Protein AF-A0A1T0CQS7-F1 (afdb_monomer)

Structure (mmCIF, N/CA/C/O backbone):
data_AF-A0A1T0CQS7-F1
#
_entry.id   AF-A0A1T0CQS7-F1
#
loop_
_atom_site.group_PDB
_atom_site.id
_atom_site.type_symbol
_atom_site.label_atom_id
_atom_site.label_alt_id
_atom_site.label_comp_id
_atom_site.label_asym_id
_atom_site.label_entity_id
_atom_site.label_seq_id
_atom_site.pdbx_PDB_ins_code
_atom_site.Cartn_x
_atom_site.Cartn_y
_atom_site.Cartn_z
_atom_site.occupancy
_atom_site.B_iso_or_equiv
_atom_site.auth_seq_id
_atom_site.auth_comp_id
_atom_site.auth_asym_id
_atom_site.auth_atom_id
_atom_site.pdbx_PDB_model_num
ATOM 1 N N . MET A 1 1 ? 17.180 56.622 26.243 1.00 30.94 1 MET A N 1
ATOM 2 C CA . MET A 1 1 ? 15.740 56.431 26.527 1.00 30.94 1 MET A CA 1
ATOM 3 C C . MET A 1 1 ? 15.213 55.337 25.610 1.00 30.94 1 MET A C 1
ATOM 5 O O . MET A 1 1 ? 15.370 55.521 24.417 1.00 30.94 1 MET A O 1
ATOM 9 N N . LYS A 1 2 ? 14.578 54.297 26.194 1.00 28.91 2 LYS A N 1
ATOM 10 C CA . LYS A 1 2 ? 13.523 53.414 25.623 1.00 28.91 2 LYS A CA 1
ATOM 11 C C . LYS A 1 2 ? 13.905 52.552 24.388 1.00 28.91 2 LYS A C 1
ATOM 13 O O . LYS A 1 2 ? 14.433 53.080 23.432 1.00 28.91 2 LYS A O 1
ATOM 18 N N . THR A 1 3 ? 13.647 51.244 24.267 1.00 33.41 3 THR A N 1
ATOM 19 C CA . THR A 1 3 ? 12.949 50.231 25.087 1.00 33.41 3 THR A CA 1
ATOM 20 C C . THR A 1 3 ? 13.162 48.838 24.440 1.00 33.41 3 THR A C 1
ATOM 22 O O . THR A 1 3 ? 13.067 48.724 23.226 1.00 33.41 3 THR A O 1
ATOM 25 N N . THR A 1 4 ? 13.363 47.809 25.275 1.00 38.19 4 THR A N 1
ATOM 26 C CA . THR A 1 4 ? 12.665 46.496 25.262 1.00 38.19 4 THR A CA 1
ATOM 27 C C . THR A 1 4 ? 13.021 45.366 24.267 1.00 38.19 4 THR A C 1
ATOM 29 O O . THR A 1 4 ? 12.497 45.259 23.167 1.00 38.19 4 THR A O 1
ATOM 32 N N . LEU A 1 5 ? 13.827 44.438 24.801 1.00 37.03 5 LEU A N 1
ATOM 33 C CA . LEU A 1 5 ? 13.727 42.964 24.843 1.00 37.03 5 LEU A CA 1
ATO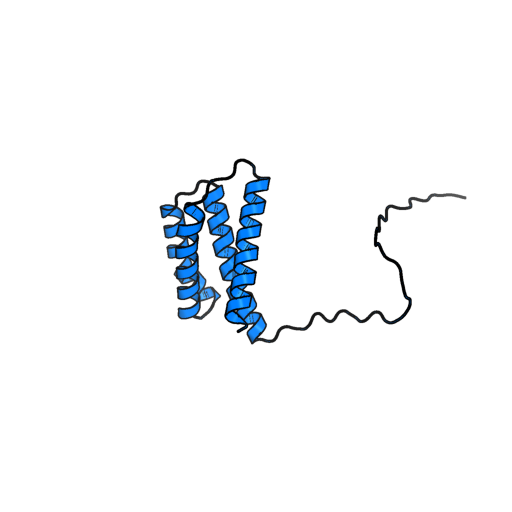M 34 C C . LEU A 1 5 ? 12.395 42.305 24.393 1.00 37.03 5 LEU A C 1
ATOM 36 O O . LEU A 1 5 ? 11.346 42.612 24.952 1.00 37.03 5 LEU A O 1
ATOM 40 N N . LYS A 1 6 ? 12.463 41.237 23.583 1.00 37.97 6 LYS A N 1
ATOM 41 C CA . LYS A 1 6 ? 11.851 39.939 23.947 1.00 37.97 6 LYS A CA 1
ATOM 42 C C . LYS A 1 6 ? 12.552 38.771 23.248 1.00 37.97 6 LYS A C 1
ATOM 44 O O . LYS A 1 6 ? 12.331 38.433 22.094 1.00 37.97 6 LYS A O 1
ATOM 49 N N . THR A 1 7 ? 13.455 38.239 24.044 1.00 38.16 7 THR A N 1
ATOM 50 C CA . THR A 1 7 ? 14.316 37.078 23.924 1.00 38.16 7 THR A CA 1
ATOM 51 C C . THR A 1 7 ? 13.539 35.760 24.048 1.00 38.16 7 THR A C 1
ATOM 53 O O . THR A 1 7 ? 12.594 35.685 24.827 1.00 38.16 7 THR A O 1
ATOM 56 N N . LEU A 1 8 ? 14.068 34.738 23.361 1.00 40.66 8 LEU A N 1
ATOM 57 C CA . LEU A 1 8 ? 14.044 33.296 23.658 1.00 40.66 8 LEU A CA 1
ATOM 58 C C . LEU A 1 8 ? 12.722 32.515 23.586 1.00 40.66 8 LEU A C 1
ATOM 60 O O . LEU A 1 8 ? 11.831 32.693 24.405 1.00 40.66 8 LEU A O 1
ATOM 64 N N . LEU A 1 9 ? 12.749 31.449 22.781 1.00 36.59 9 LEU A N 1
ATOM 65 C CA . LEU A 1 9 ? 12.962 30.105 23.334 1.00 36.59 9 LEU A CA 1
ATOM 66 C C . LEU A 1 9 ? 13.579 29.194 22.266 1.00 36.59 9 LEU A C 1
ATOM 68 O O . LEU A 1 9 ? 12.904 28.627 21.415 1.00 36.59 9 LEU A O 1
ATOM 72 N N . ALA A 1 10 ? 14.905 29.085 22.331 1.00 46.62 10 ALA A N 1
ATOM 73 C CA . ALA A 1 10 ? 15.613 27.905 21.879 1.00 46.62 10 ALA A CA 1
ATOM 74 C C . ALA A 1 10 ? 15.432 26.823 22.951 1.00 46.62 10 ALA A C 1
ATOM 76 O O . ALA A 1 10 ? 15.628 27.083 24.140 1.00 46.62 10 ALA A O 1
ATOM 77 N N . THR A 1 11 ? 15.098 25.607 22.540 1.00 39.12 11 THR A N 1
ATOM 78 C CA . THR A 1 11 ? 15.343 24.415 23.356 1.00 39.12 11 THR A CA 1
ATOM 79 C C . THR A 1 11 ? 15.997 23.375 22.466 1.00 39.12 11 THR A C 1
ATOM 81 O O . THR A 1 11 ? 15.398 22.413 22.009 1.00 39.12 11 THR A O 1
ATOM 84 N N . THR A 1 12 ? 17.268 23.631 22.180 1.00 43.56 12 THR A N 1
ATOM 85 C CA . THR A 1 12 ? 18.241 22.598 21.852 1.00 43.56 12 THR A CA 1
ATOM 86 C C . THR A 1 12 ? 18.427 21.696 23.066 1.00 43.56 12 THR A C 1
ATOM 88 O O . THR A 1 12 ? 18.849 22.177 24.117 1.00 43.56 12 THR A O 1
ATOM 91 N N . VAL A 1 13 ? 18.213 20.394 22.900 1.00 38.59 13 VAL A N 1
ATOM 92 C CA . VAL A 1 13 ? 18.960 19.379 23.652 1.00 38.59 13 VAL A CA 1
ATOM 93 C C . VAL A 1 13 ? 19.549 18.408 22.637 1.00 38.59 13 VAL A C 1
ATOM 95 O O . VAL A 1 13 ? 18.974 17.383 22.296 1.00 38.59 13 VAL A O 1
ATOM 98 N N . LEU A 1 14 ? 20.719 18.794 22.131 1.00 44.16 14 LEU A N 1
ATOM 99 C CA . LEU A 1 14 ? 21.753 17.864 21.705 1.00 44.16 14 LEU A CA 1
ATOM 100 C C . LEU A 1 14 ? 22.452 17.381 22.983 1.00 44.16 14 LEU A C 1
ATOM 102 O O . LEU A 1 14 ? 23.146 18.158 23.635 1.00 44.16 14 LEU A O 1
ATOM 106 N N . GLY A 1 15 ? 22.288 16.113 23.347 1.00 41.41 15 GLY A N 1
ATOM 107 C CA . GLY A 1 15 ? 23.408 15.359 23.912 1.00 41.41 15 GLY A CA 1
ATOM 108 C C . GLY A 1 15 ? 24.097 14.714 22.710 1.00 41.41 15 GLY A C 1
ATOM 109 O O . GLY A 1 15 ? 23.414 14.126 21.886 1.00 41.41 15 GLY A O 1
ATOM 110 N N . ILE A 1 16 ? 25.400 14.801 22.477 1.00 42.50 16 ILE A N 1
ATOM 111 C CA . ILE A 1 16 ? 26.530 14.909 23.390 1.00 42.50 16 ILE A CA 1
ATOM 112 C C . ILE A 1 16 ? 27.567 15.795 22.687 1.00 42.50 16 ILE A C 1
ATOM 114 O O . ILE A 1 16 ? 27.884 15.591 21.517 1.00 42.50 16 ILE A O 1
ATOM 118 N N . ALA A 1 17 ? 28.079 16.795 23.398 1.00 45.22 17 ALA A N 1
ATOM 119 C CA . ALA A 1 17 ? 29.182 17.623 22.940 1.00 45.22 17 ALA A CA 1
ATOM 120 C C . ALA A 1 17 ? 30.496 16.828 22.966 1.00 45.22 17 ALA A C 1
ATOM 122 O O . ALA A 1 17 ? 30.828 16.214 23.979 1.00 45.22 17 ALA A O 1
ATOM 123 N N . GLY A 1 18 ? 31.277 16.908 21.891 1.00 35.69 18 GLY A N 1
ATOM 124 C CA . GLY A 1 18 ? 32.667 16.468 21.910 1.00 35.69 18 GLY A CA 1
ATOM 125 C C . GLY A 1 18 ? 33.340 16.559 20.546 1.00 35.69 18 GLY A C 1
ATOM 126 O O . GLY A 1 18 ? 33.096 15.710 19.703 1.00 35.69 18 GLY A O 1
ATOM 127 N N . LEU A 1 19 ? 34.247 17.537 20.412 1.00 39.00 19 LEU A N 1
ATOM 128 C CA . LEU A 1 19 ? 35.201 17.773 19.308 1.00 39.00 19 LEU A CA 1
ATOM 129 C C . LEU A 1 19 ? 34.584 18.486 18.084 1.00 39.00 19 LEU A C 1
ATOM 131 O O . LEU A 1 19 ? 33.992 17.883 17.206 1.00 39.00 19 LEU A O 1
ATOM 135 N N . ALA A 1 20 ? 34.501 19.816 18.090 1.00 36.16 20 ALA A N 1
ATOM 136 C CA . ALA A 1 20 ? 35.574 20.744 17.709 1.00 36.16 20 ALA A CA 1
ATOM 137 C C . ALA A 1 20 ?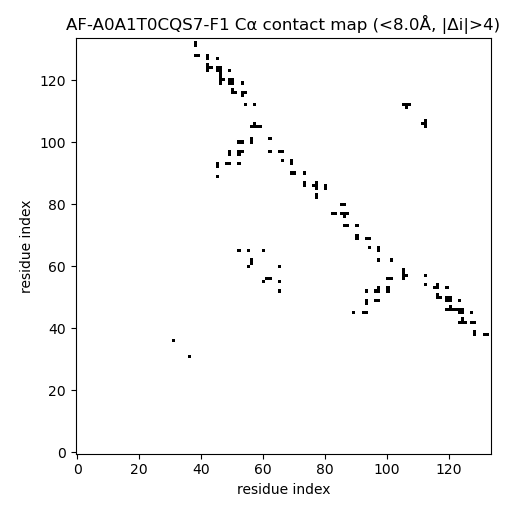 35.966 20.671 16.217 1.00 36.16 20 ALA A C 1
ATOM 139 O O . ALA A 1 20 ? 36.704 19.788 15.806 1.00 36.16 20 ALA A O 1
ATOM 140 N N . GLN A 1 21 ? 35.556 21.725 15.498 1.00 38.19 21 GLN A N 1
ATOM 141 C CA . GLN A 1 21 ? 36.140 22.279 14.269 1.00 38.19 21 GLN A CA 1
ATOM 142 C C . GLN A 1 21 ? 36.107 21.414 13.001 1.00 38.19 21 GLN A C 1
ATOM 144 O O . GLN A 1 21 ? 36.881 20.480 12.853 1.00 38.19 21 GLN A O 1
ATOM 149 N N . ALA A 1 22 ? 35.320 21.858 12.020 1.00 36.22 22 ALA A N 1
ATOM 150 C CA . ALA A 1 22 ? 35.795 22.302 10.702 1.00 36.22 22 ALA A CA 1
ATOM 151 C C . ALA A 1 22 ? 34.682 22.135 9.664 1.00 36.22 22 ALA A C 1
ATOM 153 O O . ALA A 1 22 ? 34.073 21.080 9.565 1.00 36.22 22 ALA A O 1
ATOM 154 N N . ASN A 1 23 ? 34.495 23.187 8.868 1.00 37.66 23 ASN A N 1
ATOM 155 C CA . ASN A 1 23 ? 33.702 23.240 7.647 1.00 37.66 23 ASN A CA 1
ATOM 156 C C . ASN A 1 23 ? 32.233 22.826 7.766 1.00 37.66 23 ASN A C 1
ATOM 158 O O . ASN A 1 23 ? 31.875 21.655 7.829 1.00 37.66 23 ASN A O 1
ATOM 162 N N . THR A 1 24 ? 31.372 23.827 7.600 1.00 41.50 24 THR A N 1
ATOM 163 C CA . THR A 1 24 ? 30.113 23.680 6.873 1.00 41.50 24 THR A CA 1
ATOM 164 C C . THR A 1 24 ? 30.403 23.019 5.523 1.00 41.50 24 THR A C 1
ATOM 166 O O . THR A 1 24 ? 30.610 23.689 4.512 1.00 41.50 24 THR A O 1
ATOM 169 N N . THR A 1 25 ? 30.477 21.692 5.502 1.00 40.59 25 THR A N 1
ATOM 170 C CA . THR A 1 25 ? 30.204 20.936 4.295 1.00 40.59 25 THR A CA 1
ATOM 171 C C . THR A 1 25 ? 28.733 21.195 4.046 1.00 40.59 25 THR A C 1
ATOM 173 O O . THR A 1 25 ? 27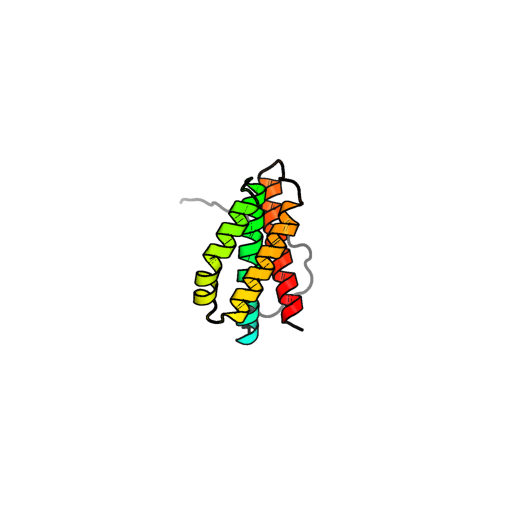.880 20.806 4.842 1.00 40.59 25 THR A O 1
ATOM 176 N N . ALA A 1 26 ? 28.443 21.945 2.984 1.00 46.69 26 ALA A N 1
ATOM 177 C CA . ALA A 1 26 ? 27.148 21.848 2.348 1.00 46.69 26 ALA A CA 1
ATOM 178 C C . ALA A 1 26 ? 26.861 20.350 2.237 1.00 46.69 26 ALA A C 1
ATOM 180 O O . ALA A 1 26 ? 27.625 19.623 1.602 1.00 46.69 26 ALA A O 1
ATOM 181 N N . THR A 1 27 ? 25.841 19.872 2.941 1.00 42.25 27 THR A N 1
ATOM 182 C CA . THR A 1 27 ? 25.289 18.547 2.708 1.00 42.25 27 THR A CA 1
ATOM 183 C C . THR A 1 27 ? 24.715 18.585 1.302 1.00 42.25 27 THR A C 1
ATOM 185 O O . THR A 1 27 ? 23.537 18.870 1.112 1.00 42.25 27 THR A O 1
ATOM 188 N N . THR A 1 28 ? 25.566 18.377 0.299 1.00 43.44 28 THR A N 1
ATOM 189 C CA . THR A 1 28 ? 25.151 17.861 -0.996 1.00 43.44 28 THR A CA 1
ATOM 190 C C . THR A 1 28 ? 24.524 16.518 -0.678 1.00 43.44 28 THR A C 1
ATOM 192 O O . THR A 1 28 ? 25.236 15.531 -0.481 1.00 43.44 28 THR A O 1
ATOM 195 N N . GLN A 1 29 ? 23.198 16.496 -0.512 1.00 49.44 29 GLN A N 1
ATOM 196 C CA . GLN A 1 29 ? 22.467 15.246 -0.637 1.00 49.44 29 GLN A CA 1
ATOM 197 C C . GLN A 1 29 ? 22.942 14.618 -1.950 1.00 49.44 29 GLN A C 1
ATOM 199 O O . GLN A 1 29 ? 22.993 15.333 -2.955 1.00 49.44 29 GLN A O 1
ATOM 204 N N . PRO A 1 30 ? 23.390 13.353 -1.938 1.00 58.22 30 PRO A N 1
ATOM 205 C CA . PRO A 1 30 ? 23.794 12.699 -3.167 1.00 58.22 30 PRO A CA 1
ATOM 206 C C . PRO A 1 30 ? 22.631 12.782 -4.155 1.00 58.22 30 PRO A C 1
ATOM 208 O O . PRO A 1 30 ? 21.506 12.398 -3.833 1.00 58.22 30 PRO A O 1
ATOM 211 N N . GLU A 1 31 ? 22.900 13.358 -5.323 1.00 76.38 31 GLU A N 1
ATOM 212 C CA . GLU A 1 31 ? 21.928 13.436 -6.404 1.00 76.38 31 GLU A CA 1
ATOM 213 C C . GLU A 1 31 ? 21.701 12.011 -6.919 1.00 76.38 31 GLU A C 1
ATOM 215 O O . GLU A 1 31 ? 22.658 11.292 -7.217 1.00 76.38 31 GLU A O 1
ATOM 220 N N . LEU A 1 32 ? 20.441 11.571 -6.933 1.00 79.75 32 LEU A N 1
ATOM 221 C CA . LEU A 1 32 ? 20.085 10.228 -7.380 1.00 79.75 32 LEU A CA 1
ATOM 222 C C . LEU A 1 32 ? 20.370 10.087 -8.877 1.00 79.75 32 LEU A C 1
ATOM 224 O O . LEU A 1 32 ? 20.063 10.995 -9.653 1.00 79.75 32 LEU A O 1
ATOM 228 N N . THR A 1 33 ? 20.890 8.932 -9.291 1.00 88.62 33 THR A N 1
ATOM 229 C CA . THR A 1 33 ? 20.987 8.583 -10.716 1.00 88.62 33 THR A CA 1
ATOM 230 C C . THR A 1 33 ? 19.593 8.495 -11.345 1.00 88.62 33 THR A C 1
ATOM 232 O O . THR A 1 33 ? 18.605 8.295 -10.639 1.00 88.62 33 THR A O 1
ATOM 235 N N . GLU A 1 34 ? 19.488 8.601 -12.673 1.00 86.56 34 GLU A N 1
ATOM 236 C CA . GLU A 1 34 ? 18.202 8.439 -13.379 1.00 86.56 34 GLU A CA 1
ATOM 237 C C . GLU A 1 34 ? 17.513 7.114 -13.016 1.00 86.56 34 GLU A C 1
ATOM 239 O O . GLU A 1 34 ? 16.316 7.077 -12.745 1.00 86.56 34 GLU A O 1
ATOM 244 N N . GLU A 1 35 ? 18.287 6.033 -12.917 1.00 86.75 35 GLU A N 1
ATOM 245 C CA . GLU A 1 35 ? 17.805 4.720 -12.487 1.00 86.75 35 GLU A CA 1
ATOM 246 C C . GLU A 1 35 ? 17.255 4.742 -11.053 1.00 86.75 35 GLU A C 1
ATOM 248 O O . GLU A 1 35 ? 16.155 4.253 -10.800 1.00 86.75 35 GLU A O 1
ATOM 253 N N . GLN A 1 36 ? 17.968 5.375 -10.117 1.00 87.25 36 GLN A N 1
ATOM 254 C CA . GLN A 1 36 ? 17.508 5.522 -8.735 1.00 87.25 36 GLN A CA 1
ATOM 255 C C . GLN A 1 36 ? 16.246 6.388 -8.633 1.00 87.25 36 GLN A C 1
ATOM 257 O O . GLN A 1 36 ? 15.389 6.113 -7.795 1.00 87.25 36 GLN A O 1
ATOM 262 N N . GLN A 1 37 ? 16.103 7.405 -9.487 1.00 86.88 37 GLN A N 1
ATOM 263 C CA . GLN A 1 37 ? 14.891 8.224 -9.559 1.00 86.88 37 GLN A CA 1
ATOM 264 C C . GLN A 1 37 ? 13.699 7.412 -10.077 1.00 86.88 37 GLN A C 1
ATOM 266 O O . GLN A 1 37 ? 12.607 7.513 -9.518 1.00 86.88 37 GLN A O 1
ATOM 271 N N . VAL A 1 38 ? 13.903 6.565 -11.092 1.00 87.69 38 VAL A N 1
ATOM 272 C CA . VAL A 1 38 ? 12.858 5.664 -11.604 1.00 87.69 38 VAL A CA 1
ATOM 273 C C . VAL A 1 38 ? 12.436 4.652 -10.539 1.00 87.69 38 VAL A C 1
ATOM 275 O O . VAL A 1 38 ? 11.240 4.492 -10.297 1.00 87.69 38 VAL A O 1
ATOM 278 N N . ILE A 1 39 ? 13.393 4.009 -9.860 1.00 89.69 39 ILE A N 1
ATOM 279 C CA . ILE A 1 39 ? 13.105 3.076 -8.760 1.00 89.69 39 ILE A CA 1
ATOM 280 C C . ILE A 1 39 ? 12.318 3.786 -7.654 1.00 89.69 39 ILE A C 1
ATOM 282 O O . ILE A 1 39 ? 11.284 3.280 -7.217 1.00 89.69 39 ILE A O 1
ATOM 286 N N . ALA A 1 40 ? 12.757 4.977 -7.238 1.00 89.88 40 ALA A N 1
ATOM 287 C CA . ALA A 1 40 ? 12.063 5.759 -6.221 1.00 89.88 40 ALA A CA 1
ATOM 288 C C . ALA A 1 40 ? 10.625 6.099 -6.642 1.00 89.88 40 ALA A C 1
ATOM 290 O O . ALA A 1 40 ? 9.715 5.923 -5.840 1.00 89.88 40 ALA A O 1
ATOM 291 N N . ALA A 1 41 ? 10.398 6.509 -7.894 1.00 90.56 41 ALA A N 1
ATOM 292 C CA . ALA A 1 41 ? 9.064 6.830 -8.404 1.00 90.56 41 ALA A CA 1
ATOM 293 C C . ALA A 1 41 ? 8.131 5.604 -8.451 1.00 90.56 41 ALA A C 1
ATOM 295 O O . ALA A 1 41 ? 6.958 5.698 -8.079 1.00 90.56 41 ALA A O 1
ATOM 296 N N . ILE A 1 42 ? 8.647 4.442 -8.866 1.00 92.81 42 ILE A N 1
ATOM 297 C CA . ILE A 1 42 ? 7.898 3.175 -8.857 1.00 92.81 42 ILE A CA 1
ATOM 298 C C . ILE A 1 42 ? 7.522 2.795 -7.422 1.00 92.81 42 ILE A C 1
ATOM 300 O O . ILE A 1 42 ? 6.366 2.455 -7.149 1.00 92.81 42 ILE A O 1
ATOM 304 N N . CYS A 1 43 ? 8.476 2.872 -6.495 1.00 95.50 43 CYS A N 1
ATOM 305 C CA . CYS A 1 43 ? 8.246 2.509 -5.103 1.00 95.50 43 CYS A CA 1
ATOM 306 C C . CYS A 1 43 ? 7.326 3.486 -4.375 1.00 95.50 43 CYS A C 1
ATOM 308 O O . CYS A 1 43 ? 6.483 3.040 -3.599 1.00 95.50 43 CYS A O 1
ATOM 310 N N . ASP A 1 44 ? 7.428 4.782 -4.662 1.00 95.38 44 ASP A N 1
ATOM 311 C CA . ASP A 1 44 ? 6.530 5.807 -4.129 1.00 95.38 44 ASP A CA 1
ATOM 312 C C . ASP A 1 44 ? 5.096 5.573 -4.603 1.00 95.38 44 ASP A C 1
ATOM 314 O O . ASP A 1 44 ? 4.183 5.437 -3.791 1.00 95.38 44 ASP A O 1
ATOM 318 N N . THR A 1 45 ? 4.909 5.363 -5.909 1.00 95.31 45 THR A N 1
ATOM 319 C CA . THR A 1 45 ? 3.599 5.029 -6.480 1.00 95.31 45 THR A CA 1
ATOM 320 C C . THR A 1 45 ? 3.018 3.783 -5.809 1.00 95.31 45 THR A C 1
ATOM 322 O O . THR A 1 45 ? 1.882 3.792 -5.329 1.00 95.31 45 THR A O 1
ATOM 325 N N . THR A 1 46 ? 3.815 2.717 -5.700 1.00 96.62 46 THR A N 1
ATOM 326 C CA . THR A 1 46 ? 3.400 1.452 -5.077 1.00 96.62 46 THR A CA 1
ATOM 327 C C . THR A 1 46 ? 2.984 1.651 -3.615 1.00 96.62 46 THR A C 1
ATOM 329 O O . THR A 1 46 ? 1.930 1.154 -3.197 1.00 96.62 46 THR A O 1
ATOM 332 N N . ALA A 1 47 ? 3.766 2.414 -2.849 1.00 97.88 47 ALA A N 1
ATOM 333 C CA . ALA A 1 47 ? 3.498 2.738 -1.454 1.00 97.88 47 ALA A CA 1
ATOM 334 C C . ALA A 1 47 ? 2.239 3.593 -1.283 1.00 97.88 47 ALA A C 1
ATOM 336 O O . ALA A 1 47 ? 1.397 3.264 -0.447 1.00 97.88 47 ALA A O 1
ATOM 337 N N . MET A 1 48 ? 2.062 4.627 -2.109 1.00 95.75 48 MET A N 1
ATOM 338 C CA . MET A 1 48 ? 0.882 5.491 -2.091 1.00 95.75 48 MET A CA 1
ATOM 339 C C . MET A 1 48 ? -0.406 4.698 -2.307 1.00 95.75 48 MET A C 1
ATOM 341 O O . MET A 1 48 ? -1.346 4.831 -1.523 1.00 95.75 48 MET A O 1
ATOM 345 N N . GLY A 1 49 ? -0.455 3.835 -3.326 1.00 96.75 49 GLY A N 1
ATOM 346 C CA . GLY A 1 49 ? -1.645 3.017 -3.567 1.00 96.75 49 GLY A CA 1
ATOM 347 C C . GLY A 1 49 ? -1.933 2.053 -2.414 1.00 96.75 49 GLY A C 1
ATOM 348 O O . GLY A 1 49 ? -3.082 1.902 -2.004 1.00 96.75 49 GLY A O 1
ATOM 349 N N . THR A 1 50 ? -0.894 1.480 -1.805 1.00 98.25 50 THR A N 1
ATOM 350 C CA . THR A 1 50 ? -1.039 0.572 -0.655 1.00 98.25 50 THR A CA 1
ATOM 351 C C . THR A 1 50 ? -1.517 1.305 0.605 1.00 98.25 50 THR A C 1
ATOM 353 O O . THR A 1 50 ? -2.404 0.820 1.310 1.00 98.25 50 THR A O 1
ATOM 356 N N . ALA A 1 51 ? -1.012 2.513 0.859 1.00 98.25 51 ALA A N 1
ATOM 357 C CA . ALA A 1 51 ? -1.487 3.380 1.935 1.00 98.25 51 ALA A CA 1
ATOM 358 C C . ALA A 1 51 ? -2.940 3.838 1.708 1.00 98.25 51 ALA A C 1
ATOM 360 O O . ALA A 1 51 ? -3.734 3.893 2.650 1.00 98.25 51 ALA A O 1
ATOM 361 N N . MET A 1 52 ? -3.331 4.108 0.460 1.00 97.62 52 MET A N 1
ATOM 362 C CA . MET A 1 52 ? -4.718 4.425 0.113 1.00 97.62 5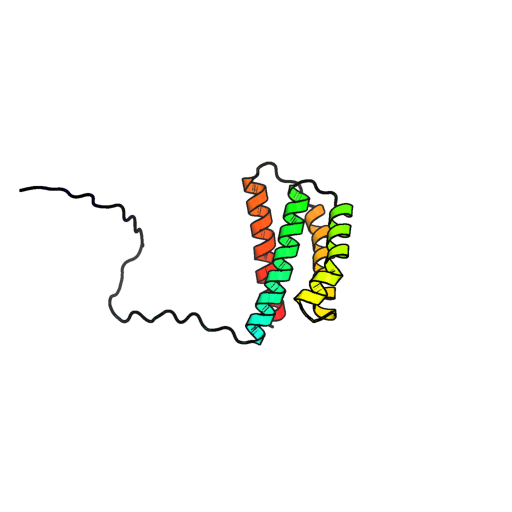2 MET A CA 1
ATOM 363 C C . MET A 1 52 ? -5.646 3.229 0.367 1.00 97.62 52 MET A C 1
ATOM 365 O O . MET A 1 52 ? -6.723 3.402 0.932 1.00 97.62 52 MET A O 1
ATOM 369 N N . ILE A 1 53 ? -5.210 2.008 0.043 1.00 98.62 53 ILE A N 1
ATOM 370 C CA . ILE A 1 53 ? -5.936 0.770 0.372 1.00 98.62 53 ILE A CA 1
ATOM 371 C C . ILE A 1 53 ? -6.101 0.607 1.883 1.00 98.62 53 ILE A C 1
ATOM 373 O O . ILE A 1 53 ? -7.210 0.350 2.353 1.00 98.62 53 ILE A O 1
ATOM 377 N N . ALA A 1 54 ? -5.030 0.810 2.654 1.00 98.50 54 ALA A N 1
ATOM 378 C CA . ALA A 1 54 ? -5.099 0.804 4.113 1.00 98.50 54 ALA A CA 1
ATOM 379 C C . ALA A 1 54 ? -6.087 1.857 4.635 1.00 98.50 54 ALA A C 1
ATOM 381 O O . ALA A 1 54 ? -6.881 1.568 5.526 1.00 98.50 54 ALA A O 1
ATOM 382 N N . THR A 1 55 ? -6.091 3.053 4.045 1.00 98.50 55 THR A N 1
ATOM 383 C CA . THR A 1 55 ? -7.014 4.136 4.409 1.00 98.50 55 THR A CA 1
ATOM 384 C C . THR A 1 55 ? -8.468 3.754 4.136 1.00 98.50 55 THR A C 1
ATOM 386 O O . THR A 1 55 ? -9.320 3.944 5.005 1.00 98.50 55 THR A O 1
ATOM 389 N N . MET A 1 56 ? -8.757 3.185 2.963 1.00 98.44 56 MET A N 1
ATOM 390 C CA . MET A 1 56 ? -10.093 2.707 2.594 1.00 98.44 56 MET A CA 1
ATOM 391 C C . MET A 1 56 ? -10.591 1.635 3.566 1.00 98.44 56 MET A C 1
ATOM 393 O O . MET A 1 56 ? -11.690 1.772 4.110 1.00 98.44 56 MET A O 1
ATOM 397 N N . HIS A 1 57 ? -9.756 0.637 3.872 1.00 98.50 57 HIS A N 1
ATOM 398 C CA . HIS A 1 57 ? -10.088 -0.408 4.844 1.00 98.50 57 HIS A CA 1
ATOM 399 C C . HIS A 1 57 ? -10.374 0.171 6.234 1.00 98.50 57 HIS A C 1
ATOM 401 O O . HIS A 1 57 ? -11.438 -0.061 6.802 1.00 98.50 57 HIS A O 1
ATOM 407 N N . GLN A 1 58 ? -9.478 1.013 6.759 1.00 98.50 58 GLN A N 1
ATOM 408 C CA . GLN A 1 58 ? -9.643 1.647 8.076 1.00 98.50 58 GLN A CA 1
ATOM 409 C C . GLN A 1 58 ? -10.835 2.627 8.144 1.00 98.50 58 GLN A C 1
ATOM 411 O O . GLN A 1 58 ? -11.298 2.982 9.238 1.00 98.50 58 GLN A O 1
ATOM 416 N N . SER A 1 59 ? -11.357 3.043 6.986 1.00 97.62 59 SER A N 1
ATOM 417 C CA . SER A 1 59 ? -12.572 3.856 6.840 1.00 97.62 59 SER A CA 1
ATOM 418 C C . SER A 1 59 ? -13.845 3.021 6.643 1.00 97.62 59 SER A C 1
ATOM 420 O O . SER A 1 59 ? -14.931 3.589 6.564 1.00 97.62 59 SER A O 1
ATOM 422 N N . GLY A 1 60 ? -13.737 1.690 6.589 1.00 96.88 60 GLY A N 1
ATOM 423 C CA . GLY A 1 60 ? -14.872 0.781 6.418 1.00 96.88 60 GLY A CA 1
ATOM 424 C C . GLY A 1 60 ? -15.391 0.675 4.983 1.00 96.88 60 GLY A C 1
ATOM 425 O O . GLY A 1 60 ? -16.534 0.275 4.788 1.00 96.88 60 GLY A O 1
ATOM 426 N N . VAL A 1 61 ? -14.586 1.041 3.981 1.00 98.06 61 VAL A N 1
ATOM 427 C CA . VAL A 1 61 ? -14.926 0.813 2.569 1.00 98.06 61 VAL A CA 1
ATOM 428 C C . VAL A 1 61 ? -14.839 -0.680 2.270 1.00 98.06 61 VAL A C 1
ATOM 430 O O . VAL A 1 61 ? -13.853 -1.322 2.622 1.00 98.06 61 VAL A O 1
ATOM 433 N N . ASP A 1 62 ? -15.841 -1.237 1.591 1.00 97.44 62 ASP A N 1
ATOM 434 C CA . ASP A 1 62 ? -15.893 -2.664 1.271 1.00 97.44 62 ASP A CA 1
ATOM 435 C C . ASP A 1 62 ? -14.754 -3.123 0.349 1.00 97.44 62 ASP A C 1
ATOM 437 O O . ASP A 1 62 ? -14.392 -2.450 -0.618 1.00 97.44 62 ASP A O 1
ATOM 441 N N . LYS A 1 63 ? -14.264 -4.352 0.575 1.00 97.44 63 LYS A N 1
ATOM 442 C CA . LYS A 1 63 ? -13.186 -4.969 -0.222 1.00 97.44 63 LYS A CA 1
ATOM 443 C C . LYS A 1 63 ?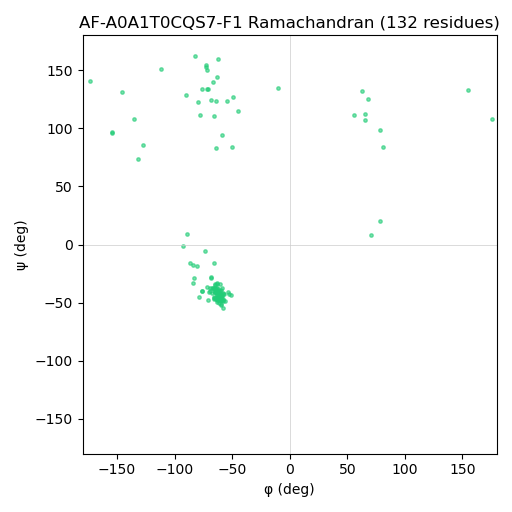 -13.480 -4.946 -1.723 1.00 97.44 63 LYS A C 1
ATOM 445 O O . LYS A 1 63 ? -12.597 -4.687 -2.536 1.00 97.44 63 LYS A O 1
ATOM 450 N N . SER A 1 64 ? -14.720 -5.258 -2.099 1.00 97.75 64 SER A N 1
ATOM 451 C CA . SER A 1 64 ? -15.155 -5.290 -3.498 1.00 97.75 64 SER A CA 1
ATOM 452 C C . SER A 1 64 ? -15.166 -3.901 -4.135 1.00 97.75 64 SER A C 1
ATOM 454 O O . SER A 1 64 ? -14.786 -3.786 -5.298 1.00 97.75 64 SER A O 1
ATOM 456 N N . ALA A 1 65 ? -15.554 -2.864 -3.387 1.00 97.69 65 ALA A N 1
ATOM 457 C CA . ALA A 1 65 ? -15.521 -1.479 -3.851 1.00 97.69 65 ALA A CA 1
ATOM 458 C C . ALA A 1 65 ? -14.075 -1.020 -4.073 1.00 97.69 65 ALA A C 1
ATOM 460 O O . ALA A 1 65 ? -13.737 -0.558 -5.157 1.00 97.69 65 ALA A O 1
ATOM 461 N N . THR A 1 66 ? -13.184 -1.288 -3.119 1.00 97.69 66 THR A N 1
ATOM 462 C CA . THR A 1 66 ? -11.756 -0.978 -3.262 1.00 97.69 66 THR A CA 1
ATOM 463 C C . THR A 1 66 ? -11.095 -1.703 -4.439 1.00 97.69 66 THR A C 1
ATOM 465 O O . THR A 1 66 ? -10.306 -1.103 -5.167 1.00 97.69 66 THR A O 1
ATOM 468 N N . LEU A 1 67 ? -11.429 -2.976 -4.687 1.00 97.12 67 LEU A N 1
ATOM 469 C CA . LEU A 1 67 ? -10.945 -3.686 -5.880 1.00 97.12 67 LEU A CA 1
ATOM 470 C C . LEU A 1 67 ? -11.468 -3.063 -7.180 1.00 97.12 67 LEU A C 1
ATOM 472 O O . LEU A 1 67 ? -10.731 -3.008 -8.165 1.00 97.12 67 LEU A O 1
ATOM 476 N N . ALA A 1 68 ? -12.724 -2.611 -7.201 1.00 96.12 68 ALA A N 1
ATOM 477 C CA . ALA A 1 68 ? -13.288 -1.926 -8.358 1.00 96.12 68 ALA A CA 1
ATOM 478 C C . ALA A 1 68 ? -12.553 -0.606 -8.637 1.00 96.12 68 ALA A C 1
ATOM 480 O O . ALA A 1 68 ? -12.178 -0.363 -9.785 1.00 96.12 68 ALA A O 1
ATOM 481 N N . ASP A 1 69 ? -12.263 0.178 -7.597 1.00 94.88 69 ASP A N 1
ATOM 482 C CA . ASP A 1 69 ? -11.532 1.442 -7.713 1.00 94.88 69 ASP A CA 1
ATOM 483 C C . ASP A 1 69 ? -10.114 1.227 -8.265 1.00 94.88 69 ASP A C 1
ATOM 485 O O . ASP A 1 69 ? -9.731 1.875 -9.241 1.00 94.88 69 ASP A O 1
ATOM 489 N N . ILE A 1 70 ? -9.365 0.245 -7.745 1.00 94.62 70 ILE A N 1
ATOM 490 C CA . ILE A 1 70 ? -8.024 -0.111 -8.255 1.00 94.62 70 ILE A CA 1
ATOM 491 C C . ILE A 1 70 ? -8.073 -0.487 -9.736 1.00 94.62 70 ILE A C 1
ATOM 493 O O . ILE A 1 70 ? -7.263 -0.012 -10.533 1.00 94.62 70 ILE A O 1
ATOM 497 N N . ASN A 1 71 ? -9.031 -1.332 -10.122 1.00 93.31 71 ASN A N 1
ATOM 498 C CA . ASN A 1 71 ? -9.172 -1.761 -11.511 1.00 93.31 71 ASN A CA 1
ATOM 499 C C . ASN A 1 71 ? -9.540 -0.593 -12.433 1.00 93.31 71 ASN A C 1
ATOM 501 O O . ASN A 1 71 ? -9.084 -0.550 -13.575 1.00 93.31 71 ASN A O 1
ATOM 505 N N . SER A 1 72 ? -10.338 0.358 -11.941 1.00 93.31 72 SER A N 1
ATOM 506 C CA . SER A 1 72 ? -10.704 1.559 -12.694 1.00 93.31 72 SER A CA 1
ATOM 507 C C . SER A 1 72 ? -9.519 2.505 -12.906 1.00 93.31 72 SER A C 1
ATOM 509 O O . SER A 1 72 ? -9.459 3.185 -13.928 1.00 93.31 72 SER A O 1
ATOM 511 N N . PHE A 1 73 ? -8.551 2.498 -11.985 1.00 89.06 73 PHE A N 1
ATOM 512 C CA . PHE A 1 73 ? -7.374 3.362 -12.020 1.00 89.06 73 PHE A CA 1
ATOM 513 C C . PHE A 1 73 ? -6.232 2.814 -12.891 1.00 89.06 73 PHE A C 1
ATOM 515 O O . PHE A 1 73 ? -5.354 3.568 -13.308 1.00 89.06 73 PHE A O 1
ATOM 522 N N . ALA A 1 74 ? -6.239 1.519 -13.226 1.00 87.94 74 ALA A N 1
ATOM 523 C CA . ALA A 1 74 ? -5.184 0.881 -14.021 1.00 87.94 74 ALA A CA 1
ATOM 524 C C . ALA A 1 74 ? -4.839 1.617 -15.343 1.00 87.94 74 ALA A C 1
ATOM 526 O O . ALA A 1 74 ? -3.650 1.808 -15.612 1.00 87.94 74 ALA A O 1
ATOM 527 N N . PRO A 1 75 ? -5.811 2.110 -16.145 1.00 91.75 75 PRO A N 1
ATOM 528 C CA . PRO A 1 75 ? -5.510 2.867 -17.363 1.00 91.75 75 PRO A CA 1
ATOM 529 C C . PRO A 1 75 ? -4.883 4.243 -17.098 1.00 91.75 75 PRO A C 1
ATOM 531 O O . PRO A 1 75 ? -4.176 4.776 -17.951 1.00 91.75 75 PRO A O 1
ATOM 534 N N . GLU A 1 76 ? -5.169 4.861 -15.951 1.00 91.88 76 GLU A N 1
ATOM 535 C CA . GLU A 1 76 ? -4.557 6.136 -15.560 1.00 91.88 76 GLU A CA 1
ATOM 536 C C . GLU A 1 76 ? -3.129 5.920 -15.073 1.00 91.88 76 GLU A C 1
ATOM 538 O O . GLU A 1 76 ? -2.228 6.665 -15.458 1.00 91.88 76 GLU A O 1
ATOM 543 N N . LEU A 1 77 ? -2.900 4.845 -14.320 1.00 92.12 77 LEU A N 1
ATOM 544 C CA . LEU A 1 77 ? -1.570 4.446 -13.886 1.00 92.12 77 LEU A CA 1
ATOM 545 C C . LEU A 1 77 ? -0.633 4.186 -15.069 1.00 92.12 77 LEU A C 1
ATOM 547 O O . LEU A 1 77 ? 0.496 4.671 -15.078 1.00 92.12 77 LEU A O 1
ATOM 551 N N . GLU A 1 78 ? -1.111 3.486 -16.100 1.00 91.94 78 GLU A N 1
ATOM 552 C CA . GLU A 1 78 ? -0.348 3.276 -17.333 1.00 91.94 78 GLU A CA 1
ATOM 553 C C . GLU A 1 78 ? 0.058 4.602 -17.990 1.00 91.94 78 GLU A C 1
ATOM 555 O O . GLU A 1 78 ? 1.210 4.753 -18.400 1.00 91.94 78 GLU A O 1
ATOM 560 N N . LYS A 1 79 ? -0.845 5.590 -18.039 1.00 92.38 79 LYS A N 1
ATOM 561 C CA . LYS A 1 79 ? -0.541 6.923 -18.586 1.00 92.38 79 LYS A CA 1
ATOM 562 C C . LYS A 1 79 ? 0.491 7.678 -17.752 1.00 92.38 79 LYS A C 1
ATOM 564 O O . LYS A 1 79 ? 1.317 8.377 -18.329 1.00 92.38 79 LYS A O 1
ATOM 569 N N . MET A 1 80 ? 0.432 7.563 -16.426 1.00 87.50 80 MET A N 1
ATOM 570 C CA . MET A 1 80 ? 1.377 8.235 -15.527 1.00 87.50 80 MET A CA 1
ATOM 571 C C . MET A 1 80 ? 2.778 7.625 -15.606 1.00 87.50 80 MET A C 1
ATOM 573 O O . MET A 1 80 ? 3.763 8.355 -15.613 1.00 87.50 80 MET A O 1
ATOM 577 N N . ILE A 1 81 ? 2.866 6.296 -15.685 1.00 87.94 81 ILE A N 1
ATOM 578 C CA . ILE A 1 81 ? 4.143 5.572 -15.690 1.00 87.94 81 ILE A CA 1
ATOM 579 C C . ILE A 1 81 ? 4.755 5.519 -17.096 1.00 87.94 81 ILE A C 1
ATOM 581 O O . ILE A 1 81 ? 5.972 5.435 -17.243 1.00 87.94 81 ILE A O 1
ATOM 585 N N . GLY A 1 82 ? 3.932 5.537 -18.147 1.00 88.00 8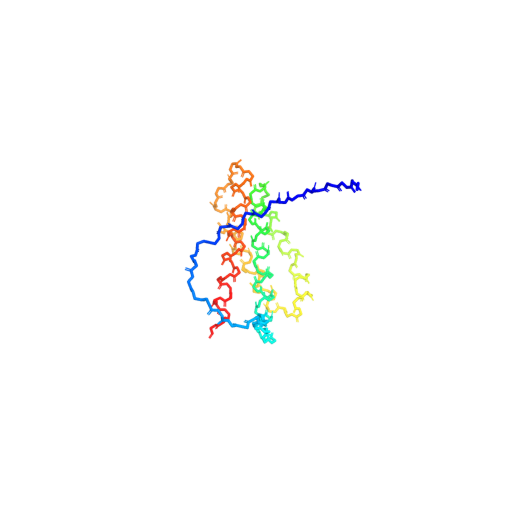2 GLY A N 1
ATOM 586 C CA . GLY A 1 82 ? 4.386 5.404 -19.534 1.00 88.00 82 GLY A CA 1
ATOM 587 C C . GLY A 1 82 ? 4.885 3.999 -19.894 1.00 88.00 82 GLY A C 1
ATOM 588 O O . GLY A 1 82 ? 5.420 3.794 -20.982 1.00 88.00 82 GLY A O 1
ATOM 589 N N . ASN A 1 83 ? 4.709 3.022 -18.997 1.00 90.62 83 ASN A N 1
ATOM 590 C CA . ASN A 1 83 ? 5.079 1.626 -19.199 1.00 90.62 83 ASN A CA 1
ATOM 591 C C . ASN A 1 83 ? 3.949 0.707 -18.712 1.00 90.62 83 ASN A C 1
ATOM 593 O O . ASN A 1 83 ? 3.734 0.546 -17.509 1.00 90.62 83 ASN A O 1
ATOM 597 N N . ALA A 1 84 ? 3.253 0.083 -19.664 1.00 91.81 84 ALA A N 1
ATOM 598 C CA . ALA A 1 84 ? 2.107 -0.784 -19.401 1.00 91.81 84 ALA A CA 1
ATOM 599 C C . ALA A 1 84 ? 2.448 -2.001 -18.532 1.00 91.81 84 ALA A C 1
ATOM 601 O O . ALA A 1 84 ? 1.631 -2.428 -17.719 1.00 91.81 84 AL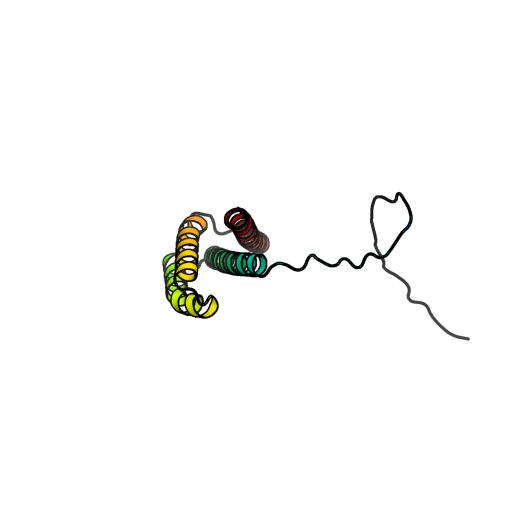A A O 1
ATOM 602 N N . GLN A 1 85 ? 3.656 -2.555 -18.672 1.00 93.38 85 GLN A N 1
ATOM 603 C CA . GLN A 1 85 ? 4.058 -3.713 -17.882 1.00 93.38 85 GLN A CA 1
ATOM 604 C C . GLN A 1 85 ? 4.294 -3.332 -16.419 1.00 93.38 85 GLN A C 1
ATOM 606 O O . GLN A 1 85 ? 3.730 -3.970 -15.534 1.00 93.38 85 GLN A O 1
ATOM 611 N N . VAL A 1 86 ? 5.036 -2.249 -16.169 1.00 91.50 86 VAL A N 1
ATOM 612 C CA . VAL A 1 86 ? 5.269 -1.740 -14.807 1.00 91.50 86 VAL A CA 1
ATOM 613 C C . VAL A 1 86 ? 3.948 -1.342 -14.144 1.00 91.50 86 VAL A C 1
ATOM 615 O O . VAL A 1 86 ? 3.688 -1.737 -13.011 1.00 91.50 86 VAL A O 1
ATOM 618 N N . ALA A 1 87 ? 3.073 -0.628 -14.859 1.00 94.31 87 ALA A N 1
ATOM 619 C CA . ALA A 1 87 ? 1.747 -0.282 -14.352 1.00 94.31 87 ALA A CA 1
ATOM 620 C C . ALA A 1 87 ? 0.910 -1.530 -14.023 1.00 94.31 87 ALA A C 1
ATOM 622 O O . ALA A 1 87 ? 0.296 -1.603 -12.960 1.00 94.31 87 ALA A O 1
ATOM 623 N N . GLY A 1 88 ? 0.925 -2.542 -14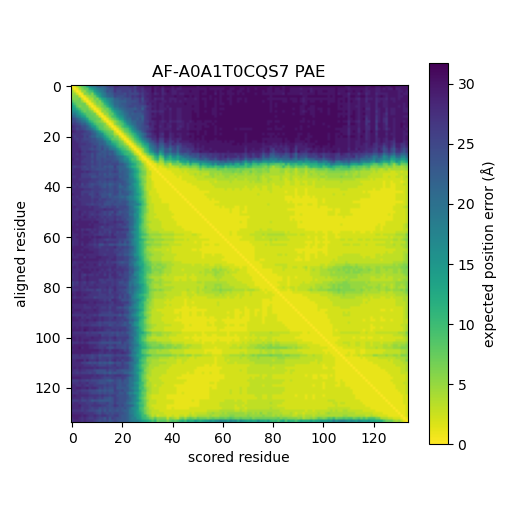.895 1.00 95.50 88 GLY A N 1
ATOM 624 C CA . GLY A 1 88 ? 0.233 -3.807 -14.659 1.00 95.50 88 GLY A CA 1
ATOM 625 C C . GLY A 1 88 ? 0.753 -4.563 -13.434 1.00 95.50 88 GLY A C 1
ATOM 626 O O . GLY A 1 88 ? -0.039 -5.137 -12.689 1.00 95.50 88 GLY A O 1
ATOM 627 N N . ASP A 1 89 ? 2.062 -4.552 -13.194 1.00 95.00 89 ASP A N 1
ATOM 628 C CA . ASP A 1 89 ? 2.660 -5.219 -12.037 1.00 95.00 89 ASP A CA 1
ATOM 629 C C . ASP A 1 89 ? 2.359 -4.480 -10.723 1.00 95.00 89 ASP A C 1
ATOM 631 O O . ASP A 1 89 ? 2.031 -5.128 -9.727 1.00 95.00 89 ASP A O 1
ATOM 635 N N . ILE A 1 90 ? 2.329 -3.143 -10.735 1.00 96.19 90 ILE A N 1
ATOM 636 C CA . ILE A 1 90 ? 1.865 -2.341 -9.591 1.00 96.19 90 ILE A CA 1
ATOM 637 C C . ILE A 1 90 ? 0.386 -2.616 -9.290 1.00 96.19 90 ILE A C 1
ATOM 639 O O . ILE A 1 90 ? 0.025 -2.827 -8.134 1.00 96.19 90 ILE A O 1
ATOM 643 N N . VAL A 1 91 ? -0.478 -2.688 -10.309 1.00 96.44 91 VAL A N 1
ATOM 644 C CA . VAL A 1 91 ? -1.903 -3.018 -10.113 1.00 96.44 91 VAL A CA 1
ATOM 645 C C . VAL A 1 91 ? -2.067 -4.397 -9.476 1.00 96.44 91 VAL A C 1
ATOM 647 O O . VAL A 1 91 ? -2.840 -4.539 -8.528 1.00 96.44 91 VAL A O 1
ATOM 650 N N . LYS A 1 92 ? -1.327 -5.412 -9.940 1.00 96.25 92 LYS A N 1
ATOM 651 C CA . LYS A 1 92 ? -1.349 -6.749 -9.319 1.00 96.25 92 LYS A CA 1
ATOM 652 C C . LYS A 1 92 ? -0.881 -6.702 -7.868 1.00 96.25 92 LYS A C 1
ATOM 654 O O . LYS A 1 92 ? -1.490 -7.348 -7.016 1.00 96.25 92 LYS A O 1
ATOM 659 N N . TYR A 1 93 ? 0.175 -5.938 -7.583 1.00 97.06 93 TYR A N 1
ATOM 660 C CA . TYR A 1 93 ? 0.662 -5.749 -6.220 1.00 97.06 93 TYR A CA 1
ATOM 661 C C . TYR A 1 93 ? -0.424 -5.135 -5.329 1.00 97.06 93 TYR A C 1
ATOM 663 O O . TYR A 1 93 ? -0.729 -5.672 -4.267 1.00 97.06 93 TYR A O 1
ATOM 671 N N . TRP A 1 94 ? -1.085 -4.070 -5.785 1.00 98.06 94 TRP A N 1
ATOM 672 C CA . TRP A 1 94 ? -2.190 -3.449 -5.058 1.00 98.06 94 TRP A CA 1
ATOM 673 C C . TRP A 1 94 ? -3.367 -4.401 -4.845 1.00 98.06 94 TRP A C 1
ATOM 675 O O . TRP A 1 94 ? -3.896 -4.471 -3.741 1.00 98.06 94 TRP A O 1
ATOM 685 N N . GLN A 1 95 ? -3.758 -5.188 -5.849 1.00 97.25 95 GLN A N 1
ATOM 686 C CA . GLN A 1 95 ? -4.809 -6.202 -5.700 1.00 97.25 95 GLN A CA 1
ATOM 687 C C . GLN A 1 95 ? -4.459 -7.255 -4.633 1.00 97.25 95 GLN A C 1
ATOM 689 O O . GLN A 1 95 ? -5.332 -7.674 -3.865 1.00 97.25 95 GLN A O 1
ATOM 694 N N . ALA A 1 96 ? -3.191 -7.672 -4.560 1.00 96.94 96 ALA A N 1
ATOM 695 C CA . ALA A 1 96 ? -2.707 -8.553 -3.500 1.00 96.94 96 ALA A CA 1
ATOM 696 C C . ALA A 1 96 ? -2.759 -7.851 -2.134 1.00 96.94 96 ALA A C 1
ATOM 698 O O . ALA A 1 96 ? -3.332 -8.398 -1.192 1.00 96.94 96 ALA A O 1
ATOM 699 N N . ALA A 1 97 ? -2.293 -6.602 -2.055 1.00 97.50 97 ALA A N 1
ATOM 700 C CA . ALA A 1 97 ? -2.333 -5.807 -0.833 1.00 97.50 97 ALA A CA 1
ATOM 701 C C . ALA A 1 97 ? -3.758 -5.612 -0.296 1.00 97.50 97 ALA A C 1
ATOM 703 O O . ALA A 1 97 ? -3.966 -5.691 0.911 1.00 97.50 97 ALA A O 1
ATOM 704 N N . VAL A 1 98 ? -4.767 -5.443 -1.163 1.00 98.06 98 VAL A N 1
ATOM 705 C CA . VAL A 1 98 ? -6.178 -5.447 -0.736 1.00 98.06 98 VAL A CA 1
ATOM 706 C C . VAL A 1 98 ? -6.527 -6.741 -0.017 1.00 98.06 98 VAL A C 1
ATOM 708 O O . VAL A 1 98 ? -7.232 -6.722 0.985 1.00 98.06 98 VAL A O 1
ATOM 711 N N . THR A 1 99 ? -6.067 -7.886 -0.512 1.00 94.62 99 THR A N 1
ATOM 712 C CA . THR A 1 99 ? -6.378 -9.163 0.131 1.00 94.62 99 THR A CA 1
ATOM 713 C C . THR A 1 99 ? -5.744 -9.293 1.504 1.00 94.62 99 THR A C 1
ATOM 715 O O . THR A 1 99 ? -6.413 -9.814 2.395 1.00 94.62 99 THR A O 1
ATOM 718 N N . ASP A 1 100 ? -4.528 -8.794 1.687 1.00 96.12 100 ASP A N 1
ATOM 719 C CA . ASP A 1 100 ? -3.812 -8.895 2.957 1.00 96.12 100 ASP A CA 1
ATOM 720 C C . ASP A 1 100 ? -4.311 -7.865 3.977 1.00 96.12 100 ASP A C 1
ATOM 722 O O . ASP A 1 100 ? -4.617 -8.211 5.117 1.00 96.12 100 ASP A O 1
ATOM 726 N N . ILE A 1 101 ? -4.490 -6.610 3.561 1.00 98.19 101 ILE A N 1
ATOM 727 C CA . ILE A 1 101 ? -4.960 -5.520 4.428 1.00 98.19 101 ILE A CA 1
ATOM 728 C C . ILE A 1 101 ? -6.370 -5.810 4.959 1.00 98.19 101 ILE A C 1
ATOM 730 O O . ILE A 1 101 ? -6.621 -5.641 6.151 1.00 98.19 101 ILE A O 1
ATOM 734 N N . TYR A 1 102 ? -7.274 -6.310 4.110 1.00 97.75 102 TYR A N 1
ATOM 735 C CA . TYR A 1 102 ? -8.664 -6.587 4.496 1.00 97.75 102 TYR A CA 1
ATOM 736 C C . TYR A 1 102 ? -8.843 -7.819 5.395 1.00 97.75 102 TYR A C 1
ATOM 738 O O . TYR A 1 102 ? -9.956 -8.081 5.848 1.00 97.75 102 TYR A O 1
ATOM 746 N N . GLN A 1 103 ? -7.783 -8.592 5.652 1.00 96.69 103 GLN A N 1
ATOM 747 C CA . GLN A 1 103 ? -7.803 -9.629 6.691 1.00 96.69 103 GLN A CA 1
ATOM 748 C C . GLN A 1 103 ? -7.588 -9.049 8.094 1.00 96.69 103 GLN A C 1
ATOM 750 O O . GLN A 1 103 ? -7.892 -9.721 9.077 1.00 96.69 103 GLN A O 1
ATOM 755 N N . GLY A 1 104 ? -7.043 -7.833 8.194 1.00 95.00 104 GLY A N 1
ATOM 756 C CA . GLY A 1 104 ? -6.796 -7.158 9.462 1.00 95.00 104 GLY A CA 1
ATOM 757 C C . GLY A 1 104 ? -8.031 -6.452 10.018 1.00 95.00 104 GLY A C 1
ATOM 758 O O . GLY A 1 104 ? -8.981 -6.145 9.299 1.00 95.00 104 GLY A O 1
ATOM 759 N N . ASP A 1 105 ? -7.988 -6.132 11.308 1.00 96.62 105 ASP A N 1
ATOM 760 C CA . ASP A 1 105 ? -9.052 -5.383 11.973 1.00 96.62 105 ASP A CA 1
ATOM 761 C C . ASP A 1 105 ? -9.069 -3.897 11.570 1.00 96.62 105 ASP A C 1
ATOM 763 O O . ASP A 1 105 ? -8.038 -3.282 11.272 1.00 96.62 105 ASP A O 1
ATOM 767 N N . ILE A 1 106 ? -10.258 -3.292 11.643 1.00 97.88 106 ILE A N 1
ATOM 768 C CA . ILE A 1 106 ? -10.402 -1.833 11.656 1.00 97.88 106 ILE A CA 1
ATOM 769 C C . ILE A 1 106 ? -10.096 -1.340 13.072 1.00 97.88 106 ILE A C 1
ATOM 771 O O . ILE A 1 106 ? -10.733 -1.744 14.048 1.00 97.88 106 ILE A O 1
ATOM 775 N N . LEU A 1 107 ? -9.114 -0.453 13.179 1.00 97.94 107 LEU A N 1
ATOM 776 C CA . LEU A 1 107 ? -8.633 0.098 14.438 1.00 97.94 107 LEU A CA 1
ATOM 777 C C . LEU A 1 107 ? -9.644 1.089 15.021 1.00 97.94 107 LEU A C 1
ATOM 779 O O . LEU A 1 107 ? -10.467 1.676 14.314 1.00 97.94 107 LEU A O 1
ATOM 783 N N . LYS A 1 108 ? -9.613 1.255 16.345 1.00 96.00 108 LYS A N 1
ATOM 784 C CA . LYS A 1 108 ? -10.674 1.965 17.073 1.00 96.00 108 LYS A CA 1
ATOM 785 C C . LYS A 1 108 ? -10.485 3.473 17.076 1.00 96.00 108 LYS A C 1
ATOM 787 O O . LYS A 1 108 ? -11.478 4.195 17.092 1.00 96.00 108 LYS A O 1
ATOM 792 N N . THR A 1 109 ? -9.241 3.941 17.095 1.00 97.88 109 THR A N 1
ATOM 793 C CA . THR A 1 109 ? -8.924 5.368 17.207 1.00 97.88 109 THR A CA 1
ATOM 794 C C . THR A 1 109 ? -8.315 5.914 15.923 1.00 97.88 109 THR A C 1
ATOM 796 O O . THR A 1 109 ? -7.628 5.200 15.194 1.00 97.88 109 THR A O 1
ATOM 799 N N . ASP A 1 110 ? -8.532 7.202 15.660 1.00 97.50 110 ASP A N 1
ATOM 800 C CA . ASP A 1 110 ? -7.979 7.865 14.475 1.00 97.50 110 ASP A CA 1
ATOM 801 C C . ASP A 1 110 ? -6.443 7.878 14.484 1.00 97.50 110 ASP A C 1
ATOM 803 O O . ASP A 1 110 ? -5.820 7.739 13.434 1.00 97.50 110 ASP A O 1
ATOM 807 N N . GLU A 1 111 ? -5.822 7.970 15.664 1.00 98.19 111 GLU A N 1
ATOM 808 C CA . GLU A 1 111 ? -4.364 7.906 15.814 1.00 98.19 111 GLU A CA 1
ATOM 809 C C . GLU A 1 111 ? -3.813 6.529 15.419 1.00 98.19 111 GLU A C 1
ATOM 811 O O . GLU A 1 111 ? -2.849 6.438 14.656 1.00 98.19 111 GLU A O 1
ATOM 816 N N . GLU A 1 112 ? -4.444 5.446 15.882 1.00 98.00 112 GLU A N 1
ATOM 817 C CA . GLU A 1 112 ? -4.048 4.085 15.512 1.00 98.00 112 GLU A CA 1
ATOM 818 C C . GLU A 1 112 ? -4.231 3.837 14.011 1.00 98.00 112 GLU A C 1
ATOM 820 O O . GLU A 1 112 ? -3.350 3.252 13.379 1.00 98.00 112 GLU A O 1
ATOM 825 N N . LYS A 1 113 ? -5.332 4.328 13.424 1.00 98.19 113 LYS A N 1
ATOM 826 C CA . LYS A 1 113 ? -5.584 4.248 11.977 1.00 98.19 113 LYS A CA 1
ATOM 827 C C . LYS A 1 113 ? -4.514 4.982 11.178 1.00 98.19 113 LYS A C 1
ATOM 829 O O . LYS A 1 113 ? -3.936 4.398 10.266 1.00 98.19 113 LYS A O 1
ATOM 834 N N . ALA A 1 114 ? -4.222 6.233 11.538 1.00 97.56 114 ALA A N 1
ATOM 835 C CA . ALA A 1 114 ? -3.211 7.041 10.862 1.00 97.56 114 ALA A CA 1
ATOM 836 C C . ALA A 1 114 ? -1.827 6.384 10.940 1.00 97.56 114 ALA A C 1
ATOM 838 O O . ALA A 1 114 ? -1.139 6.261 9.929 1.00 97.56 114 ALA A O 1
ATOM 839 N N . LYS A 1 115 ? -1.453 5.878 12.121 1.00 98.06 115 LYS A N 1
ATOM 840 C CA . LYS A 1 115 ? -0.194 5.155 12.318 1.00 98.06 115 LYS A CA 1
ATOM 841 C C . LYS A 1 115 ? -0.128 3.861 11.509 1.00 98.06 115 LYS A C 1
ATOM 843 O O . LYS A 1 115 ? 0.924 3.532 10.973 1.00 98.06 115 LYS A O 1
ATOM 848 N N . TYR A 1 116 ? -1.223 3.109 11.424 1.00 97.81 116 TYR A N 1
ATOM 849 C CA . TYR A 1 116 ? -1.282 1.907 10.596 1.00 97.81 116 TYR A CA 1
ATOM 850 C C . TYR A 1 116 ? -1.079 2.231 9.113 1.00 97.81 116 TYR A C 1
ATOM 852 O O . TYR A 1 116 ? -0.251 1.594 8.469 1.00 97.81 116 TYR A O 1
ATOM 860 N N . VAL A 1 117 ? -1.775 3.246 8.594 1.00 97.88 117 VAL A N 1
ATOM 861 C CA . VAL A 1 117 ? -1.641 3.694 7.199 1.00 97.88 117 VAL A CA 1
ATOM 862 C C . VAL A 1 117 ? -0.208 4.134 6.888 1.00 97.88 117 VAL A C 1
ATOM 864 O O . VAL A 1 117 ? 0.359 3.678 5.896 1.00 97.88 117 VAL A O 1
ATOM 867 N N . ASP A 1 118 ? 0.395 4.958 7.750 1.00 96.88 118 ASP A N 1
ATOM 868 C CA . ASP A 1 118 ? 1.783 5.415 7.597 1.00 96.88 118 ASP A CA 1
ATOM 869 C C . ASP A 1 118 ? 2.772 4.239 7.611 1.00 96.88 118 ASP A C 1
ATOM 871 O O . ASP A 1 118 ? 3.613 4.109 6.723 1.00 96.88 118 ASP A O 1
ATOM 875 N N . ASN A 1 119 ? 2.616 3.309 8.559 1.00 97.31 119 ASN A N 1
ATOM 876 C CA . ASN A 1 119 ? 3.458 2.115 8.632 1.00 97.31 119 ASN A CA 1
ATOM 877 C C . ASN A 1 119 ? 3.340 1.239 7.380 1.00 97.31 119 ASN A C 1
ATOM 879 O O . ASN A 1 119 ? 4.353 0.739 6.897 1.00 97.31 119 ASN A O 1
ATOM 883 N N . VAL A 1 120 ? 2.127 1.045 6.854 1.00 97.38 120 VAL A N 1
ATOM 884 C CA . VAL A 1 120 ? 1.896 0.264 5.631 1.00 97.38 120 VAL A CA 1
ATOM 885 C C . VAL A 1 120 ? 2.572 0.927 4.431 1.00 97.38 120 VAL A C 1
ATOM 887 O O . VAL A 1 120 ? 3.283 0.249 3.687 1.00 97.38 120 VAL A O 1
ATOM 890 N N . GLY A 1 121 ? 2.404 2.242 4.262 1.00 95.94 121 GLY A N 1
ATOM 891 C CA . GLY A 1 121 ? 3.062 3.000 3.195 1.00 95.94 121 GLY A CA 1
ATOM 892 C C . GLY A 1 121 ? 4.587 2.914 3.285 1.00 95.94 121 GLY A C 1
ATOM 893 O O . GLY A 1 121 ? 5.241 2.487 2.334 1.00 95.94 121 GLY A O 1
ATOM 894 N N . ASN A 1 122 ? 5.153 3.218 4.457 1.00 96.38 122 ASN A N 1
ATOM 895 C CA . ASN A 1 122 ? 6.599 3.196 4.687 1.00 96.38 122 ASN A CA 1
ATOM 896 C C . ASN A 1 122 ? 7.196 1.797 4.482 1.00 96.38 122 ASN A C 1
ATOM 898 O O . ASN A 1 122 ? 8.196 1.647 3.779 1.00 96.38 122 ASN A O 1
ATOM 902 N N . ALA A 1 123 ? 6.574 0.755 5.041 1.00 96.81 123 ALA A N 1
ATOM 903 C CA . ALA A 1 123 ? 7.039 -0.620 4.865 1.00 96.81 123 ALA A CA 1
ATOM 904 C C . ALA A 1 123 ? 7.015 -1.046 3.389 1.00 96.81 123 ALA A C 1
ATOM 906 O O . ALA A 1 123 ? 7.961 -1.679 2.916 1.00 96.81 123 ALA A O 1
ATOM 907 N N . THR A 1 124 ? 5.970 -0.655 2.653 1.00 97.50 124 THR A N 1
ATOM 908 C CA . THR A 1 124 ? 5.850 -0.927 1.215 1.00 97.50 124 THR A CA 1
ATOM 909 C C . THR A 1 124 ? 6.961 -0.243 0.427 1.00 97.50 124 THR A C 1
ATOM 911 O O . THR A 1 124 ? 7.631 -0.897 -0.373 1.00 97.50 124 THR A O 1
ATOM 914 N N . PHE A 1 125 ? 7.204 1.047 0.684 1.00 96.8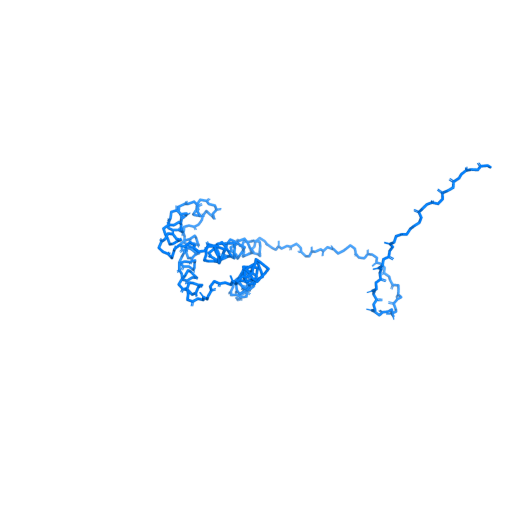1 125 PHE A N 1
ATOM 915 C CA . PHE A 1 125 ? 8.252 1.809 0.007 1.00 96.81 125 PHE A CA 1
ATOM 916 C C . PHE A 1 125 ? 9.628 1.170 0.212 1.00 96.81 125 PHE A C 1
ATOM 918 O O . PHE A 1 125 ? 10.311 0.837 -0.757 1.00 96.81 125 PHE A O 1
ATOM 925 N N . TYR A 1 126 ? 10.023 0.941 1.468 1.00 94.38 126 TYR A N 1
ATOM 926 C CA . TYR A 1 126 ? 11.346 0.396 1.774 1.00 94.38 126 TYR A CA 1
ATOM 927 C C . TYR A 1 126 ? 11.522 -1.033 1.260 1.00 94.38 126 TYR A C 1
ATOM 929 O O . TYR A 1 126 ? 12.592 -1.357 0.747 1.00 94.38 126 TYR A O 1
ATOM 937 N N . SER A 1 127 ? 10.481 -1.870 1.327 1.00 94.81 127 SER A N 1
ATOM 938 C CA . SER A 1 127 ? 10.539 -3.218 0.754 1.00 94.81 127 SER A CA 1
ATOM 939 C C . SER A 1 127 ? 10.687 -3.185 -0.769 1.00 94.81 127 SER A C 1
ATOM 941 O O . SER A 1 127 ? 11.482 -3.945 -1.316 1.00 94.81 127 SER A O 1
ATOM 943 N N . CYS A 1 128 ? 9.978 -2.285 -1.456 1.00 95.06 128 CYS A N 1
ATOM 944 C CA . CYS A 1 128 ? 10.122 -2.101 -2.898 1.00 95.06 128 CYS A CA 1
ATOM 945 C C . CYS A 1 128 ? 11.543 -1.660 -3.274 1.00 95.06 128 CYS A C 1
ATOM 947 O O . CYS A 1 128 ? 12.163 -2.271 -4.144 1.00 95.06 128 CYS A O 1
ATOM 949 N N . VAL A 1 129 ? 12.093 -0.657 -2.578 1.00 93.06 129 VAL A N 1
ATOM 950 C CA . VAL A 1 129 ? 13.460 -0.176 -2.831 1.00 93.06 129 VAL A CA 1
ATOM 951 C C . VAL A 1 129 ? 14.470 -1.301 -2.620 1.00 93.06 129 VAL A C 1
ATOM 953 O O . VAL A 1 129 ? 15.353 -1.487 -3.453 1.00 93.06 129 VAL A O 1
ATOM 956 N N . GLU A 1 130 ? 14.327 -2.091 -1.554 1.00 93.19 130 GLU A N 1
ATOM 957 C CA . GLU A 1 130 ? 15.215 -3.226 -1.284 1.00 93.19 130 GLU A CA 1
ATOM 958 C C . GLU A 1 130 ? 15.142 -4.309 -2.373 1.00 93.19 130 GLU A C 1
ATOM 960 O O . GLU A 1 130 ? 16.141 -4.965 -2.660 1.00 93.19 130 GLU A O 1
ATOM 965 N N . GLN A 1 131 ? 13.971 -4.521 -2.974 1.00 89.00 131 GLN A N 1
ATOM 966 C CA . GLN A 1 131 ? 13.785 -5.507 -4.039 1.00 89.00 131 GLN A CA 1
ATOM 967 C C . GLN A 1 131 ? 14.340 -5.033 -5.384 1.00 89.00 131 GLN A C 1
ATOM 969 O O . GLN A 1 131 ? 14.933 -5.836 -6.096 1.00 89.00 131 GLN A O 1
ATOM 974 N N . LEU A 1 132 ? 14.160 -3.754 -5.721 1.00 86.56 132 LEU A N 1
ATOM 975 C CA . LEU A 1 132 ? 14.559 -3.194 -7.017 1.00 86.56 132 LEU A CA 1
ATOM 976 C C . LEU A 1 132 ? 16.011 -2.705 -7.064 1.00 86.56 132 LEU A C 1
ATOM 978 O O . LEU A 1 132 ? 16.540 -2.503 -8.149 1.00 86.56 132 LEU A O 1
ATOM 982 N N . SER A 1 133 ? 16.657 -2.516 -5.910 1.00 77.94 133 SER A N 1
ATOM 983 C CA . SER A 1 133 ? 18.068 -2.096 -5.828 1.00 77.94 133 SER A CA 1
ATOM 984 C C . SER A 1 133 ? 19.062 -3.271 -5.806 1.00 77.94 133 SER A C 1
ATOM 986 O O . SER A 1 133 ? 20.236 -3.063 -5.495 1.00 77.94 133 SER A O 1
ATOM 988 N N . LYS A 1 134 ? 18.593 -4.501 -6.052 1.00 68.94 134 LYS A N 1
ATOM 989 C CA . LYS A 1 134 ? 19.395 -5.737 -6.115 1.00 68.94 134 LYS A CA 1
ATOM 990 C C . LYS A 1 134 ? 19.732 -6.087 -7.557 1.00 68.94 134 LYS A C 1
ATOM 992 O O . LYS A 1 134 ? 20.876 -6.543 -7.770 1.00 68.94 134 LYS A O 1
#

Organism: NCBI:txid470453

Sequence (134 aa):
MKTTLKTLLATTVLGIAGLAQANTTATTQPELTEEQQVIAAICDTTAMGTAMIATMHQSGVDKSATLADINSFAPELEKMIGNAQVAGDIVKYWQAAVTDIYQGDILKTDEEKAKYVDNVGNATFYSCVEQLSK

Mean predicted aligned error: 11.61 Å

Secondary structure (DSSP, 8-state):
----------------------------PPPPPHHHHHHHHHHHHHHHHHHHHHHHHHTT--HHHHHHHHHHHHHHHHHHHS-HHHHHHHHHHHHHHHHHHTTSPPPSSHHHHHHHHHHHHHHHHHHHHHHHT-

Solvent-accessible surface area (backbone atoms only — not comparable to full-atom values): 8128 Å² total; per-residue (Å²): 133,88,84,83,88,88,78,86,86,85,82,85,81,80,84,78,90,80,84,82,87,80,75,91,66,76,80,71,70,82,79,70,51,75,68,54,48,52,51,48,52,55,20,48,54,50,10,51,54,44,21,50,48,42,46,38,45,57,68,70,51,52,71,69,58,54,52,49,52,54,62,68,42,47,70,55,43,22,66,74,66,73,34,62,67,63,34,50,51,46,49,52,50,44,58,50,47,49,60,59,56,69,72,52,83,66,60,94,44,72,67,58,39,52,51,50,24,50,49,51,18,52,53,41,25,54,52,40,48,62,65,74,76,109

Radius of gyration: 22.28 Å; Cα contacts (8 Å, |Δi|>4): 85; chains: 1; bounding box: 52×66×46 Å

Foldseek 3Di:
DDDDDDDDDDDDDDPDDDDDDDDPPPPPPPDDDPLRVLLLVLLLVLLVLLLVLLLCLLVVNDLVVNLVVLVVCLVVQCVVSVHNVSSVVSSVSSNVSSVVSNVDDNDDDPVVSVVVSVCSSVVSSVVSSVVSVD

pLDDT: mean 82.1, std 23.07, range [28.91, 98.62]